Protein AF-A0A427AHW1-F1 (afdb_monomer)

Nearest PDB structures (foldseek):
  5aeo-assembly2_B  TM=5.634E-01  e=4.020E+00  Prescottella equi 103S
  8cdp-assembly1_B  TM=5.261E-01  e=5.734E+00  Trypanosoma brucei brucei
  4mq0-assembly1_A-2  TM=3.830E-01  e=5.094E+00  Parkia biglobosa
  7b1z-assembly2_B  TM=5.309E-01  e=9.769E+00  Prescottella equi
  8i12-assembly1_A  TM=3.714E-01  e=7.709E+00  Arthrobacter sp. MN8

Structure (mmCIF, N/CA/C/O backbone):
data_AF-A0A427AHW1-F1
#
_entry.id   AF-A0A427AHW1-F1
#
loop_
_atom_site.group_PDB
_atom_site.id
_atom_site.type_symbol
_atom_site.label_atom_id
_atom_site.label_alt_id
_atom_site.label_comp_id
_atom_site.label_asym_id
_atom_site.label_entity_id
_atom_site.label_seq_id
_atom_site.pdbx_PDB_ins_code
_atom_site.Cartn_x
_atom_site.Cartn_y
_atom_site.Cartn_z
_atom_site.occupancy
_atom_site.B_iso_or_equiv
_atom_site.auth_seq_id
_atom_site.auth_comp_id
_atom_site.auth_asym_id
_atom_site.auth_atom_id
_atom_site.pdbx_PDB_model_num
ATOM 1 N N . MET A 1 1 ? -9.165 -12.876 -7.989 1.00 31.47 1 MET A N 1
ATOM 2 C CA . MET A 1 1 ? -9.408 -11.625 -8.740 1.00 31.47 1 MET A CA 1
ATOM 3 C C . MET A 1 1 ? -10.596 -10.864 -8.128 1.00 31.47 1 MET A C 1
ATOM 5 O O . MET A 1 1 ? -11.525 -10.511 -8.832 1.00 31.47 1 MET A O 1
ATOM 9 N N . ALA A 1 2 ? -10.598 -10.659 -6.802 1.00 28.64 2 ALA A N 1
ATOM 10 C CA . ALA A 1 2 ? -11.782 -10.198 -6.054 1.00 28.64 2 ALA A CA 1
ATOM 11 C C . ALA A 1 2 ? -11.578 -8.865 -5.306 1.00 28.64 2 ALA A C 1
ATOM 13 O O . ALA A 1 2 ? -12.501 -8.375 -4.679 1.00 28.64 2 ALA A O 1
ATOM 14 N N . ILE A 1 3 ? -10.390 -8.256 -5.396 1.00 34.62 3 ILE A N 1
ATOM 15 C CA . ILE A 1 3 ? -10.094 -6.960 -4.750 1.00 34.62 3 ILE A CA 1
ATOM 16 C C . ILE A 1 3 ? -10.154 -5.799 -5.755 1.00 34.62 3 ILE A C 1
ATOM 18 O O . ILE A 1 3 ? -10.265 -4.644 -5.370 1.00 34.62 3 ILE A O 1
ATOM 22 N N . LEU A 1 4 ? -10.183 -6.107 -7.057 1.00 36.59 4 LEU A N 1
ATOM 23 C CA . LEU A 1 4 ? -10.264 -5.116 -8.135 1.00 36.59 4 LEU A CA 1
ATOM 24 C C . LEU A 1 4 ? -11.671 -4.920 -8.724 1.00 36.59 4 LEU A C 1
ATOM 26 O O . LEU A 1 4 ? -11.824 -4.187 -9.694 1.00 36.59 4 LEU A O 1
ATOM 30 N N . MET A 1 5 ? -12.701 -5.527 -8.130 1.00 37.47 5 MET A N 1
ATOM 31 C CA . MET A 1 5 ? -14.093 -5.123 -8.356 1.00 37.47 5 MET A CA 1
ATOM 32 C C . MET A 1 5 ? -14.673 -4.539 -7.073 1.00 37.47 5 MET A C 1
ATOM 34 O O . MET A 1 5 ? -15.646 -5.029 -6.512 1.00 37.47 5 MET A O 1
ATOM 38 N N . LEU A 1 6 ? -14.084 -3.436 -6.618 1.00 44.28 6 LEU A N 1
ATOM 39 C CA . LEU A 1 6 ? -14.872 -2.436 -5.912 1.00 44.28 6 LEU A CA 1
ATOM 40 C C . LEU A 1 6 ? -15.770 -1.801 -6.977 1.00 44.28 6 LEU A C 1
ATOM 42 O O . LEU A 1 6 ? -15.370 -0.858 -7.656 1.00 44.28 6 LEU A O 1
ATOM 46 N N . GLN A 1 7 ? -16.938 -2.409 -7.211 1.00 36.66 7 GLN A N 1
ATOM 47 C CA . GLN A 1 7 ? -17.952 -1.864 -8.105 1.00 36.66 7 GLN A CA 1
ATOM 48 C C . GLN A 1 7 ? -18.297 -0.448 -7.640 1.00 36.66 7 GLN A C 1
ATOM 50 O O . GLN A 1 7 ? -18.996 -0.233 -6.651 1.00 36.66 7 GLN A O 1
ATOM 55 N N . CYS A 1 8 ? -17.791 0.532 -8.378 1.00 39.16 8 CYS A N 1
ATOM 56 C CA . CYS A 1 8 ? -18.290 1.889 -8.350 1.00 39.16 8 CYS A CA 1
ATOM 57 C C . CYS A 1 8 ? -19.623 1.889 -9.114 1.00 39.16 8 CYS A C 1
ATOM 59 O O . CYS A 1 8 ? -19.667 2.197 -10.299 1.00 39.16 8 CYS A O 1
ATOM 61 N N . GLU A 1 9 ? -20.715 1.487 -8.458 1.00 40.38 9 GLU A N 1
ATOM 62 C CA . GLU A 1 9 ? -22.068 1.577 -9.037 1.00 40.38 9 GLU A CA 1
ATOM 63 C C . GLU A 1 9 ? -22.611 3.017 -9.044 1.00 40.38 9 GLU A C 1
ATOM 65 O O . GLU A 1 9 ? -23.728 3.277 -9.483 1.00 40.38 9 GLU A O 1
ATOM 70 N N . SER A 1 10 ? -21.855 4.007 -8.568 1.00 38.91 10 SER A N 1
ATOM 71 C CA . SER A 1 10 ? -22.284 5.404 -8.591 1.00 38.91 10 SER A CA 1
ATOM 72 C C . SER A 1 10 ? -21.073 6.319 -8.556 1.00 38.91 10 SER A C 1
ATOM 74 O O . SER A 1 10 ? -20.270 6.218 -7.634 1.00 38.91 10 SER A O 1
ATOM 76 N N . PHE A 1 11 ? -20.986 7.221 -9.538 1.00 36.50 11 PHE A N 1
ATOM 77 C CA . PHE A 1 11 ? -20.012 8.306 -9.733 1.00 36.50 11 PHE A CA 1
ATOM 78 C C . PHE A 1 11 ? -19.762 9.176 -8.482 1.00 36.50 11 PHE A C 1
ATOM 80 O O . PHE A 1 11 ? -20.087 10.360 -8.436 1.00 36.50 11 PHE A O 1
ATOM 87 N N . THR A 1 12 ? -19.160 8.611 -7.447 1.00 37.31 12 THR A N 1
ATOM 88 C CA . THR A 1 12 ? -18.673 9.340 -6.281 1.00 37.31 12 THR A CA 1
ATOM 89 C C . THR A 1 12 ? -17.179 9.100 -6.240 1.00 37.31 12 THR A C 1
ATOM 91 O O . THR A 1 12 ? -16.761 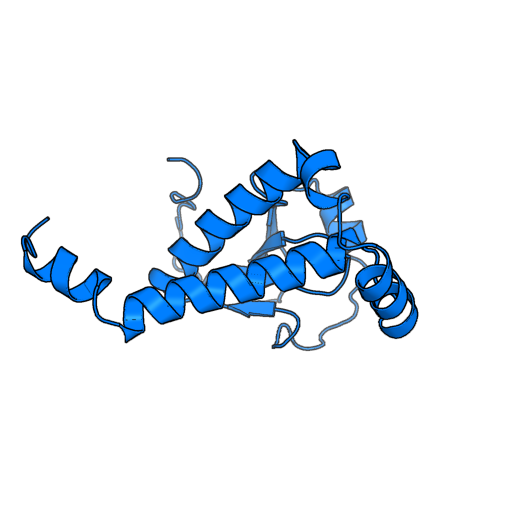7.948 -6.266 1.00 37.31 12 THR A O 1
ATOM 94 N N . LEU A 1 13 ? -16.377 10.166 -6.216 1.00 38.75 13 LEU A N 1
ATOM 95 C CA . LEU A 1 13 ? -14.932 10.080 -6.010 1.00 38.75 13 LEU A CA 1
ATOM 96 C C . LEU A 1 13 ? -14.673 9.246 -4.746 1.00 38.75 13 LEU A C 1
ATOM 98 O O . LEU A 1 13 ? -14.896 9.711 -3.628 1.00 38.75 13 LEU A O 1
ATOM 102 N N . VAL A 1 14 ? -14.278 7.990 -4.925 1.00 48.31 14 VAL A N 1
ATOM 103 C CA . VAL A 1 14 ? -13.843 7.134 -3.832 1.00 48.31 14 VAL A CA 1
ATOM 104 C C . VAL A 1 14 ? -12.355 7.374 -3.678 1.00 48.31 14 VAL A C 1
ATOM 106 O O . VAL A 1 14 ? -11.566 6.922 -4.502 1.00 48.31 14 VAL A O 1
ATOM 109 N N . VAL A 1 15 ? -11.975 8.122 -2.647 1.00 54.09 15 VAL A N 1
ATOM 110 C CA . VAL A 1 15 ? -10.566 8.254 -2.282 1.00 54.09 15 VAL A CA 1
ATOM 111 C C . VAL A 1 15 ? -10.178 6.985 -1.531 1.00 54.09 15 VAL A C 1
ATOM 113 O O . VAL A 1 15 ? -10.739 6.686 -0.471 1.00 54.09 15 VAL A O 1
ATOM 116 N N . PHE A 1 16 ? -9.255 6.226 -2.114 1.00 62.81 16 PHE A N 1
ATOM 117 C CA . PHE A 1 16 ? -8.600 5.113 -1.448 1.00 62.81 16 PHE A CA 1
ATOM 118 C C . PHE A 1 16 ? -7.343 5.635 -0.771 1.00 62.81 16 PHE A C 1
ATOM 120 O O . PHE A 1 16 ? -6.524 6.321 -1.385 1.00 62.81 16 PHE A O 1
ATOM 127 N N . LEU A 1 17 ? -7.211 5.315 0.507 1.00 60.22 17 LEU A N 1
ATOM 128 C CA . LEU A 1 17 ? -6.045 5.658 1.297 1.00 60.22 17 LEU A CA 1
ATOM 129 C C . LEU A 1 17 ? -5.461 4.380 1.875 1.00 60.22 17 LEU A C 1
ATOM 131 O O . LEU A 1 17 ? -6.175 3.457 2.282 1.00 60.22 17 LEU A O 1
ATOM 135 N N . LEU A 1 18 ? -4.142 4.365 1.914 1.00 58.91 18 LEU A N 1
ATOM 136 C CA . LEU A 1 18 ? -3.353 3.394 2.632 1.00 58.91 18 LEU A CA 1
ATOM 137 C C . LEU A 1 18 ? -2.829 4.078 3.889 1.00 58.91 18 LEU A C 1
ATOM 139 O O . LEU A 1 18 ? -2.025 5.000 3.783 1.00 58.91 18 LEU A O 1
ATOM 143 N N . GLN A 1 19 ? -3.274 3.659 5.072 1.00 65.56 19 GLN A N 1
ATOM 144 C CA . GLN A 1 19 ? -2.712 4.202 6.308 1.00 65.56 19 GLN A CA 1
ATOM 145 C C . GLN A 1 19 ? -1.483 3.434 6.746 1.00 65.56 19 GLN A C 1
ATOM 147 O O . GLN A 1 19 ? -1.559 2.230 6.962 1.00 65.56 19 GLN A O 1
ATOM 152 N N . LEU A 1 20 ? -0.401 4.171 6.972 1.00 57.09 20 LEU A N 1
ATOM 153 C CA . LEU A 1 20 ? 0.925 3.662 7.273 1.00 57.09 20 LEU A CA 1
ATOM 154 C C . LEU A 1 20 ? 1.266 3.680 8.772 1.00 57.09 20 LEU A C 1
ATOM 156 O O . LEU A 1 20 ? 2.059 2.839 9.190 1.00 57.09 20 LEU A O 1
ATOM 160 N N . THR A 1 21 ? 0.677 4.567 9.595 1.00 54.06 21 THR A N 1
ATOM 161 C CA . THR A 1 21 ? 1.341 4.905 10.881 1.00 54.06 21 THR A CA 1
ATOM 162 C C . THR A 1 21 ? 0.521 4.799 12.176 1.00 54.06 21 THR A C 1
ATOM 164 O O . THR A 1 21 ? 1.095 4.444 13.201 1.00 54.06 21 THR A O 1
ATOM 167 N N . ILE A 1 22 ? -0.794 5.047 12.219 1.00 45.47 22 ILE A N 1
ATOM 168 C CA . ILE A 1 22 ? -1.392 5.495 13.507 1.00 45.47 22 ILE A CA 1
ATOM 169 C C . ILE A 1 22 ? -1.847 4.371 14.468 1.00 45.47 22 ILE A C 1
ATOM 171 O O . ILE A 1 22 ? -2.171 4.638 15.620 1.00 45.47 22 ILE A O 1
ATOM 175 N N . SER A 1 23 ? -1.824 3.083 14.108 1.00 45.69 23 SER A N 1
ATOM 176 C CA . SER A 1 23 ? -2.220 2.023 15.074 1.00 45.69 23 SER A CA 1
ATOM 177 C C . SER A 1 23 ? -1.450 0.712 14.968 1.00 45.69 23 SER A C 1
ATOM 179 O O . SER A 1 23 ? -1.857 -0.310 15.521 1.00 45.69 23 SER A O 1
ATOM 181 N N . GLY A 1 24 ? -0.322 0.717 14.262 1.00 48.84 24 GLY A N 1
ATOM 182 C CA . GLY A 1 24 ? 0.499 -0.481 14.123 1.00 48.84 24 GLY A CA 1
ATOM 183 C C . GLY A 1 24 ? -0.112 -1.631 13.348 1.00 48.84 24 GLY A C 1
ATOM 184 O O . GLY A 1 24 ? 0.334 -2.771 13.454 1.00 48.84 24 GLY A O 1
ATOM 185 N N . LYS A 1 25 ? -1.131 -1.308 12.564 1.00 54.06 25 LYS A N 1
ATOM 186 C CA . LYS A 1 25 ? -1.779 -2.180 11.606 1.00 54.06 25 LYS A CA 1
ATOM 187 C C . LYS A 1 25 ? -1.976 -1.373 10.339 1.00 54.06 25 LYS A C 1
ATOM 189 O O . LYS A 1 25 ? -2.319 -0.190 10.401 1.00 54.06 25 LYS A O 1
ATOM 194 N N . LEU A 1 26 ? -1.685 -2.015 9.221 1.00 60.00 26 LEU A N 1
ATOM 195 C CA . LEU A 1 26 ? -1.865 -1.428 7.915 1.00 60.00 26 LEU A CA 1
ATOM 196 C C . LEU A 1 26 ? -3.294 -1.650 7.460 1.00 60.00 26 LEU A C 1
ATOM 198 O O . LEU A 1 26 ? -3.768 -2.787 7.473 1.00 60.00 26 LEU A O 1
ATOM 202 N N . PHE A 1 27 ? -3.920 -0.590 6.956 1.00 69.62 27 PHE A N 1
ATOM 203 C CA . PHE A 1 27 ? -5.235 -0.720 6.367 1.00 69.62 27 PHE A CA 1
ATOM 204 C C . PHE A 1 27 ? -5.351 -0.024 5.020 1.00 69.62 27 PHE A C 1
ATOM 206 O O . PHE A 1 27 ? -4.958 1.134 4.871 1.00 69.62 27 PHE A O 1
ATOM 213 N N . VAL A 1 28 ? -5.947 -0.731 4.061 1.00 67.56 28 VAL A N 1
ATOM 214 C CA . VAL A 1 28 ? -6.499 -0.124 2.848 1.00 67.56 28 VAL A CA 1
ATOM 215 C C . VAL A 1 28 ? -7.950 0.195 3.141 1.00 67.56 28 VAL A C 1
ATOM 217 O O . VAL A 1 28 ? -8.711 -0.704 3.506 1.00 67.56 28 VAL A O 1
ATOM 220 N N . PHE A 1 29 ? -8.357 1.446 2.975 1.00 70.12 29 PHE A N 1
ATOM 221 C CA . PHE A 1 29 ? -9.748 1.811 3.192 1.00 70.12 29 PHE A CA 1
ATOM 222 C C . PHE A 1 29 ? -10.293 2.782 2.159 1.00 70.12 29 PHE A C 1
ATOM 224 O O . PHE A 1 29 ? -9.587 3.569 1.531 1.00 70.12 29 PHE A O 1
ATOM 231 N N . GLN A 1 30 ? -11.609 2.696 2.027 1.00 70.62 30 GLN A N 1
ATOM 232 C CA . GLN A 1 30 ? -12.438 3.578 1.233 1.00 70.62 30 GLN A CA 1
ATOM 233 C C . GLN A 1 30 ? -13.102 4.597 2.154 1.00 70.62 30 GLN A C 1
ATOM 235 O O . GLN A 1 30 ? -13.798 4.228 3.109 1.00 70.62 30 GLN A O 1
ATOM 240 N N . MET A 1 31 ? -12.938 5.875 1.818 1.00 70.62 31 MET A N 1
ATOM 241 C CA . MET A 1 31 ? -13.606 6.972 2.509 1.00 70.62 31 MET A CA 1
ATOM 242 C C . MET A 1 31 ? -14.795 7.529 1.736 1.00 70.62 31 MET A C 1
ATOM 244 O O . MET A 1 31 ? -14.903 7.396 0.516 1.00 70.62 31 MET A O 1
ATOM 248 N N . ASP A 1 32 ? -15.697 8.179 2.466 1.00 68.94 32 ASP A N 1
ATOM 249 C CA . ASP A 1 32 ? -16.665 9.097 1.881 1.00 68.94 32 ASP A CA 1
ATOM 250 C C . ASP A 1 32 ? -16.157 10.549 1.859 1.00 68.94 32 ASP A C 1
ATOM 252 O O . ASP A 1 32 ? -15.092 10.886 2.376 1.00 68.94 32 ASP A O 1
ATOM 256 N N . ARG A 1 33 ? -16.960 11.442 1.271 1.00 66.25 33 ARG A N 1
ATOM 257 C CA . ARG A 1 33 ? -16.658 12.880 1.168 1.00 66.25 33 ARG A CA 1
ATOM 258 C C . ARG A 1 33 ? -16.524 13.603 2.519 1.00 66.25 33 ARG A C 1
ATOM 260 O O . ARG A 1 33 ? -16.090 14.749 2.556 1.00 66.25 33 ARG A O 1
ATOM 267 N N . HIS A 1 34 ? -16.946 12.970 3.610 1.00 71.56 34 HIS A N 1
ATOM 268 C CA . HIS A 1 34 ? -16.876 13.492 4.970 1.00 71.56 34 HIS A CA 1
ATOM 269 C C . HIS A 1 34 ? -15.733 12.859 5.774 1.00 71.56 34 HIS A C 1
ATOM 271 O O . HIS A 1 34 ? -15.635 13.109 6.972 1.00 71.56 34 HIS A O 1
ATOM 277 N N . LYS A 1 35 ? -14.840 12.112 5.103 1.00 69.50 35 LYS A N 1
ATOM 278 C CA . LYS A 1 35 ? -13.688 11.418 5.687 1.00 69.50 35 LYS A CA 1
ATOM 279 C C . LYS A 1 35 ? -14.076 10.285 6.649 1.00 69.50 35 LYS A C 1
ATOM 281 O O . LYS A 1 35 ? -13.284 9.899 7.505 1.00 69.50 35 LYS A O 1
ATOM 286 N N . TYR A 1 36 ? -15.275 9.718 6.496 1.00 73.62 36 TYR A N 1
ATOM 287 C CA . TYR A 1 36 ? -15.645 8.500 7.213 1.00 73.62 36 TYR A CA 1
ATOM 288 C C . TYR A 1 36 ? -15.140 7.263 6.478 1.00 73.62 36 TYR A C 1
ATOM 290 O O . TYR A 1 36 ? -15.385 7.087 5.282 1.00 73.62 36 TYR A O 1
ATOM 298 N N . VAL A 1 37 ? -14.486 6.371 7.224 1.00 77.81 37 VAL A N 1
ATOM 299 C CA . VAL A 1 37 ? -14.069 5.047 6.752 1.00 77.81 37 VAL A CA 1
ATOM 300 C C . VAL A 1 37 ? -15.309 4.173 6.553 1.00 77.81 37 VAL A C 1
ATOM 302 O O . VAL A 1 37 ? -15.923 3.712 7.516 1.00 77.81 37 VAL A O 1
ATOM 305 N N . LYS A 1 38 ? -15.681 3.919 5.295 1.00 78.62 38 LYS A N 1
ATOM 306 C CA . LYS A 1 38 ? -16.793 3.017 4.955 1.00 78.62 38 LYS A CA 1
ATOM 307 C C . LYS A 1 38 ? -16.359 1.558 5.052 1.00 78.62 38 LYS A C 1
ATOM 309 O O . LYS A 1 38 ? -16.976 0.758 5.760 1.00 78.62 38 LYS A O 1
ATOM 314 N N . VAL A 1 39 ? -15.263 1.231 4.377 1.00 81.19 39 VAL A N 1
ATOM 315 C CA . VAL A 1 39 ? -14.705 -0.123 4.274 1.00 81.19 39 VAL A CA 1
ATOM 316 C C . VAL A 1 39 ? -13.219 -0.044 4.575 1.00 81.19 39 VAL A C 1
ATOM 318 O O . VAL A 1 39 ? -12.578 0.894 4.114 1.00 81.19 39 VAL A O 1
ATOM 321 N N . ALA A 1 40 ? -12.686 -1.001 5.332 1.00 82.38 40 ALA A N 1
ATOM 322 C CA . ALA A 1 40 ? -11.267 -1.091 5.649 1.00 82.38 40 ALA A CA 1
ATOM 323 C C . ALA A 1 40 ? -10.814 -2.553 5.657 1.00 82.38 40 ALA A C 1
ATOM 325 O O . ALA A 1 40 ? -11.564 -3.424 6.098 1.00 82.38 40 ALA A O 1
ATOM 326 N N . TYR A 1 41 ? -9.597 -2.806 5.185 1.00 83.75 41 TYR A N 1
ATOM 327 C CA . TYR A 1 41 ? -9.000 -4.134 5.078 1.00 8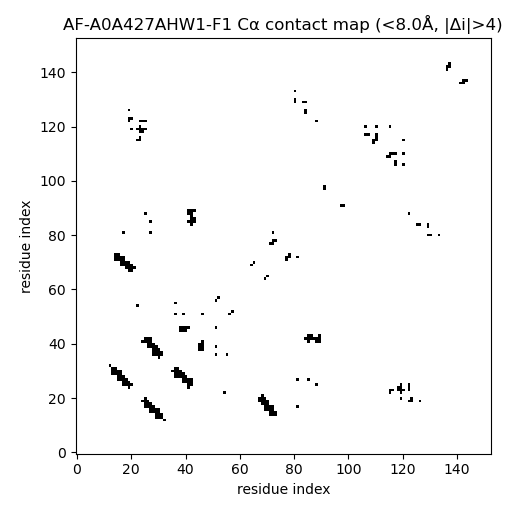3.75 41 TYR A CA 1
ATOM 328 C C . TYR A 1 41 ? -7.642 -4.171 5.756 1.00 83.75 41 TYR A C 1
ATOM 330 O O . TYR A 1 41 ? -6.824 -3.296 5.500 1.00 83.75 41 TYR A O 1
ATOM 338 N N . HIS A 1 42 ? -7.381 -5.213 6.544 1.00 85.25 42 HIS A N 1
ATOM 339 C CA . HIS A 1 42 ? -6.046 -5.570 7.025 1.00 85.25 42 HIS A CA 1
ATOM 340 C C . HIS A 1 42 ? -5.528 -6.736 6.186 1.00 85.25 42 HIS A C 1
ATOM 342 O O . HIS A 1 42 ? -6.055 -7.848 6.288 1.00 85.25 42 HIS A O 1
ATOM 348 N N . GLY A 1 43 ? -4.554 -6.472 5.314 1.00 83.31 43 GLY A N 1
ATOM 349 C CA . GLY A 1 43 ? -4.208 -7.412 4.248 1.00 83.31 43 GLY A CA 1
ATOM 350 C C . GLY A 1 43 ? -5.428 -7.665 3.357 1.00 83.31 43 GLY A C 1
ATOM 351 O O . GLY A 1 43 ? -5.962 -6.734 2.756 1.00 83.31 43 GLY A O 1
ATOM 352 N N . PHE A 1 44 ? -5.906 -8.907 3.305 1.00 84.38 44 PHE A N 1
ATOM 353 C CA . PHE A 1 44 ? -7.119 -9.285 2.565 1.00 84.38 44 PHE A CA 1
ATOM 354 C C . PHE A 1 44 ? -8.359 -9.509 3.427 1.00 84.38 44 PHE A C 1
ATOM 356 O O . PHE A 1 44 ? -9.423 -9.850 2.909 1.00 84.38 44 PHE A O 1
ATOM 363 N N . ARG A 1 45 ? -8.251 -9.304 4.739 1.00 87.38 45 ARG A N 1
ATOM 364 C CA . ARG A 1 45 ? -9.370 -9.460 5.664 1.00 87.38 45 ARG A CA 1
ATOM 365 C C . ARG A 1 45 ? -10.087 -8.131 5.855 1.00 87.38 45 ARG A C 1
ATOM 367 O O . ARG A 1 45 ? -9.485 -7.168 6.324 1.00 87.38 45 ARG A O 1
ATOM 374 N N . GLU A 1 46 ? -11.381 -8.093 5.551 1.00 85.31 46 GLU A N 1
ATOM 375 C CA . GLU A 1 46 ? -12.212 -6.934 5.881 1.00 85.31 46 GLU A CA 1
ATOM 376 C C . GLU A 1 46 ? -12.319 -6.765 7.406 1.00 85.31 46 GLU A C 1
ATOM 378 O O . GLU A 1 46 ? -12.453 -7.737 8.157 1.00 85.31 46 GLU A O 1
ATOM 383 N N . MET A 1 47 ? -12.242 -5.521 7.869 1.00 84.88 47 MET A N 1
ATOM 384 C CA . MET A 1 47 ? -12.410 -5.169 9.273 1.00 84.88 47 MET A CA 1
ATOM 385 C C . MET A 1 47 ? -13.884 -5.120 9.665 1.00 84.88 47 MET A C 1
ATOM 387 O O . MET A 1 47 ? -14.718 -4.505 8.992 1.00 84.88 47 MET A O 1
ATOM 391 N N . SER A 1 48 ? -14.176 -5.667 10.841 1.00 87.38 48 SER A N 1
ATOM 392 C CA . SER A 1 48 ? -15.463 -5.482 11.508 1.00 87.38 48 SER A CA 1
ATOM 393 C C . SER A 1 48 ? -15.724 -4.012 11.856 1.00 87.38 48 SER A C 1
ATOM 395 O O . SER A 1 48 ? -14.830 -3.157 11.857 1.00 87.38 48 SER A O 1
ATOM 397 N N . LYS A 1 49 ? -16.980 -3.690 12.171 1.00 84.50 49 LYS A N 1
ATOM 398 C CA . LYS A 1 49 ? -17.363 -2.342 12.600 1.00 84.50 49 LYS A CA 1
ATOM 399 C C . LYS A 1 49 ? -16.642 -1.951 13.890 1.00 84.50 49 LYS A C 1
ATOM 401 O O . LYS A 1 49 ? -16.185 -0.820 14.006 1.00 84.50 49 LYS A O 1
ATOM 406 N N . GLU A 1 50 ? -16.503 -2.885 14.820 1.00 85.81 50 GLU A N 1
ATOM 407 C CA . GLU A 1 50 ? -15.866 -2.695 16.120 1.00 85.81 50 GLU A CA 1
ATOM 408 C C . GLU A 1 50 ? -14.364 -2.431 15.957 1.00 85.81 50 GLU A C 1
ATOM 410 O O . GLU A 1 50 ? -13.837 -1.514 16.581 1.00 85.81 50 GLU A O 1
ATOM 415 N N . GLU A 1 51 ? -13.689 -3.162 15.060 1.00 83.69 51 GLU A N 1
ATOM 416 C CA . GLU A 1 51 ? -12.288 -2.906 14.698 1.00 83.69 51 GLU A CA 1
ATOM 417 C C . GLU A 1 51 ? -12.112 -1.538 14.026 1.00 83.69 51 GLU A C 1
ATOM 419 O O . GLU A 1 51 ? -11.156 -0.819 14.322 1.00 83.69 51 GLU A O 1
ATOM 424 N N . LYS A 1 52 ? -13.037 -1.146 13.138 1.00 81.25 52 LYS A N 1
ATOM 425 C CA . LYS A 1 52 ? -13.012 0.184 12.513 1.00 81.25 52 LYS A CA 1
ATOM 426 C C . LYS A 1 52 ? -13.220 1.285 13.548 1.00 81.25 52 LYS A C 1
ATOM 428 O O . LYS A 1 52 ? -12.522 2.285 13.507 1.00 81.25 52 LYS A O 1
ATOM 433 N N . VAL A 1 53 ? -14.141 1.116 14.492 1.00 80.69 53 VAL A N 1
ATOM 434 C CA . VAL A 1 53 ? -14.398 2.107 15.549 1.00 80.69 53 VAL A CA 1
ATOM 435 C C . VAL A 1 53 ? -13.245 2.165 16.557 1.00 80.69 53 VAL A C 1
ATOM 437 O O . VAL A 1 53 ? -12.893 3.247 17.010 1.00 80.69 53 VAL A O 1
ATOM 440 N N . SER A 1 54 ? -12.601 1.050 16.893 1.00 79.62 54 SER A N 1
ATOM 441 C CA . SER A 1 54 ? -11.439 1.090 17.791 1.00 79.62 54 SER A CA 1
ATOM 442 C C . SER A 1 54 ? -10.219 1.748 17.141 1.00 79.62 54 SER A C 1
ATOM 444 O O . SER A 1 54 ? -9.460 2.424 17.828 1.00 79.62 54 SER A O 1
ATOM 446 N N . THR A 1 55 ? -10.069 1.600 15.822 1.00 75.69 55 THR A N 1
ATOM 447 C CA . THR A 1 55 ? -8.951 2.166 15.048 1.00 75.69 55 THR A CA 1
ATOM 448 C C . THR A 1 55 ? -9.207 3.621 14.624 1.00 75.69 55 THR A C 1
ATOM 450 O O . THR A 1 55 ? -8.322 4.461 14.733 1.00 75.69 55 THR A O 1
ATOM 453 N N . TYR A 1 56 ? -10.427 3.936 14.175 1.00 73.56 56 TYR A N 1
ATOM 454 C CA . TYR A 1 56 ? -10.811 5.211 13.541 1.00 73.56 56 TYR A CA 1
ATOM 455 C C . TYR A 1 56 ? -11.969 5.936 14.245 1.00 73.56 56 TYR A C 1
ATOM 457 O O . TYR A 1 56 ? -12.410 6.994 13.805 1.00 73.56 56 TYR A O 1
ATOM 465 N N . GLY A 1 57 ? -12.556 5.356 15.291 1.00 65.38 57 GLY A N 1
ATOM 466 C CA . GLY A 1 57 ? -13.744 5.908 15.955 1.00 65.38 57 GLY A CA 1
ATOM 467 C C . GLY A 1 57 ? -13.431 6.939 17.033 1.00 65.38 57 GLY A C 1
ATOM 468 O O . GLY A 1 57 ? -14.303 7.733 17.369 1.00 65.38 57 GLY A O 1
ATOM 469 N N . ASN A 1 58 ? -12.193 6.969 17.540 1.00 58.75 58 ASN A N 1
ATOM 470 C CA . ASN A 1 58 ? -11.735 7.986 18.496 1.00 58.75 58 ASN A CA 1
ATOM 471 C C . ASN A 1 58 ? -11.182 9.249 17.826 1.00 58.75 58 ASN A C 1
ATOM 473 O O . ASN A 1 58 ? -10.869 10.228 18.504 1.00 58.75 58 ASN A O 1
ATOM 477 N N . THR A 1 59 ? -11.071 9.266 16.499 1.00 52.91 59 THR A N 1
ATOM 478 C CA . THR A 1 59 ? -10.629 10.445 15.769 1.00 52.91 59 THR A CA 1
ATOM 479 C C . THR A 1 59 ? -11.769 11.468 15.670 1.00 52.91 59 THR A C 1
ATOM 481 O O . THR A 1 59 ? -12.430 11.615 14.651 1.00 52.91 59 THR A O 1
ATOM 484 N N . LEU A 1 60 ? -11.910 12.274 16.733 1.00 46.19 60 LEU A N 1
ATOM 485 C CA . LEU A 1 60 ? -12.256 13.708 16.633 1.00 46.19 60 LEU A CA 1
ATOM 486 C C . LEU A 1 60 ? -11.249 14.484 15.750 1.00 46.19 60 LEU A C 1
ATOM 488 O O . LEU A 1 60 ? -11.451 15.653 15.427 1.00 46.19 60 LEU A O 1
ATOM 492 N N . VAL A 1 61 ? -10.173 13.807 15.353 1.00 51.09 61 VAL A N 1
ATOM 493 C CA . VAL A 1 61 ? -9.131 14.183 14.407 1.00 51.09 61 VAL A CA 1
ATOM 494 C C . VAL A 1 61 ? -9.747 14.310 13.013 1.00 51.09 61 VAL A C 1
ATOM 496 O O . VAL A 1 61 ? -9.750 13.415 12.175 1.00 51.09 61 VAL A O 1
ATOM 499 N N . ARG A 1 62 ? -10.273 15.509 12.793 1.00 49.47 62 ARG A N 1
ATOM 500 C CA . ARG A 1 62 ? -10.361 16.171 11.495 1.00 49.47 62 ARG A CA 1
ATOM 501 C C . ARG A 1 62 ? -8.975 16.532 10.940 1.00 49.47 62 ARG A C 1
ATOM 503 O O . ARG A 1 62 ? -8.927 17.165 9.882 1.00 49.47 62 ARG A O 1
ATOM 510 N N . ASP A 1 63 ? -7.897 16.166 11.636 1.00 49.97 63 ASP A N 1
ATOM 511 C CA . ASP A 1 63 ? -6.539 16.359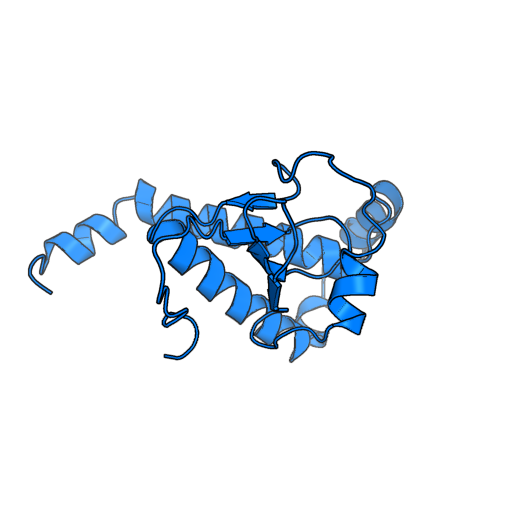 11.152 1.00 49.97 63 ASP A CA 1
ATOM 512 C C . ASP A 1 63 ? -6.305 15.484 9.927 1.00 49.97 63 ASP A C 1
ATOM 514 O O . ASP A 1 63 ? -6.917 14.437 9.706 1.00 49.97 63 ASP A O 1
ATOM 518 N N . SER A 1 64 ? -5.520 16.054 9.041 1.00 58.31 64 SER A N 1
ATOM 519 C CA . SER A 1 64 ? -5.367 15.697 7.653 1.00 58.31 64 SER A CA 1
ATOM 520 C C . SER A 1 64 ? -5.014 14.222 7.458 1.00 58.31 64 SER A C 1
ATOM 522 O O . SER A 1 64 ? -4.103 13.698 8.091 1.00 58.31 64 SER A O 1
ATOM 524 N N . PHE A 1 65 ? -5.698 13.567 6.519 1.00 67.50 65 PHE A N 1
ATOM 525 C CA . PHE A 1 65 ? -5.293 12.268 5.978 1.00 67.50 65 PHE A CA 1
ATOM 526 C C . PHE A 1 65 ? -4.119 12.468 5.009 1.00 67.50 65 PHE A C 1
ATOM 528 O O . PHE A 1 65 ? -4.211 12.112 3.836 1.00 67.50 65 PHE A O 1
ATOM 535 N N . ASP A 1 66 ? -3.064 13.112 5.499 1.00 65.31 66 ASP A N 1
ATOM 536 C CA . ASP A 1 66 ? -1.919 13.541 4.709 1.00 65.31 66 ASP A CA 1
ATOM 537 C C . ASP A 1 66 ? -0.695 12.676 5.028 1.00 65.31 66 ASP A C 1
ATOM 539 O O . ASP A 1 66 ? -0.632 11.937 6.018 1.00 65.31 66 ASP A O 1
ATOM 543 N N . GLU A 1 67 ? 0.310 12.784 4.168 1.00 61.09 67 GLU A N 1
ATOM 544 C CA . GLU A 1 67 ? 1.631 12.227 4.428 1.00 61.09 67 GLU A CA 1
ATOM 545 C C . GLU A 1 67 ? 2.232 12.799 5.729 1.00 61.09 67 GLU A C 1
ATOM 547 O O . GLU A 1 67 ? 1.981 13.956 6.080 1.00 61.09 67 GLU A O 1
ATOM 552 N N . PRO A 1 68 ? 3.056 12.019 6.454 1.00 65.50 68 PRO A N 1
ATOM 553 C CA . PRO A 1 68 ? 3.606 10.708 6.084 1.00 65.50 68 PRO A CA 1
ATOM 554 C C . PRO A 1 68 ? 2.713 9.520 6.466 1.00 65.50 68 PRO A C 1
ATOM 556 O O . PRO A 1 68 ? 3.078 8.375 6.198 1.00 65.50 68 PRO A O 1
ATOM 559 N N . ASP A 1 69 ? 1.573 9.775 7.108 1.00 69.44 69 ASP A N 1
ATOM 560 C CA . ASP A 1 69 ? 0.793 8.727 7.765 1.00 69.44 69 ASP A CA 1
ATOM 561 C C . ASP A 1 69 ? -0.197 8.021 6.856 1.00 69.44 69 ASP A C 1
ATOM 563 O O . ASP A 1 69 ? -0.681 6.932 7.186 1.00 69.44 69 ASP A O 1
ATOM 567 N N . TYR A 1 70 ? -0.453 8.619 5.700 1.00 74.19 70 TYR A N 1
ATOM 568 C CA . TYR A 1 70 ? -1.320 8.090 4.672 1.00 74.19 70 TYR A CA 1
ATOM 569 C C . TYR A 1 70 ? -0.678 8.248 3.300 1.00 74.19 70 TYR A C 1
ATOM 571 O O . TYR A 1 70 ? -0.020 9.247 3.025 1.00 74.19 70 TYR A O 1
ATOM 579 N N . ALA A 1 71 ? -0.923 7.275 2.429 1.00 77.19 71 ALA A N 1
ATOM 580 C CA . ALA A 1 71 ? -0.624 7.368 1.011 1.00 77.19 71 ALA A CA 1
ATOM 581 C C . ALA A 1 71 ? -1.913 7.270 0.193 1.00 77.19 71 ALA A C 1
ATOM 583 O O . ALA A 1 71 ? -2.768 6.415 0.446 1.00 77.19 71 ALA A O 1
ATOM 584 N N . LEU A 1 72 ? -2.047 8.153 -0.794 1.00 75.12 72 LEU A N 1
ATOM 585 C CA . LEU A 1 72 ? -3.166 8.148 -1.729 1.00 75.12 72 LEU A CA 1
ATOM 586 C C . LEU A 1 72 ? -3.007 7.019 -2.749 1.00 75.12 72 LEU A C 1
ATOM 588 O O . LEU A 1 72 ? -1.960 6.852 -3.374 1.00 75.12 72 LEU A O 1
ATOM 592 N N . ILE A 1 73 ? -4.085 6.264 -2.945 1.00 77.88 73 ILE A N 1
ATOM 593 C CA . ILE A 1 73 ? -4.219 5.307 -4.041 1.00 77.88 73 ILE A CA 1
ATOM 594 C C . ILE A 1 73 ? -5.158 5.943 -5.072 1.00 77.88 73 ILE A C 1
ATOM 596 O O . ILE A 1 73 ? -6.355 5.668 -5.119 1.00 77.88 73 ILE A O 1
ATOM 600 N N . ASP A 1 74 ? -4.609 6.856 -5.866 1.00 76.44 74 ASP A N 1
ATOM 601 C CA . ASP A 1 74 ? -5.327 7.676 -6.849 1.00 76.44 74 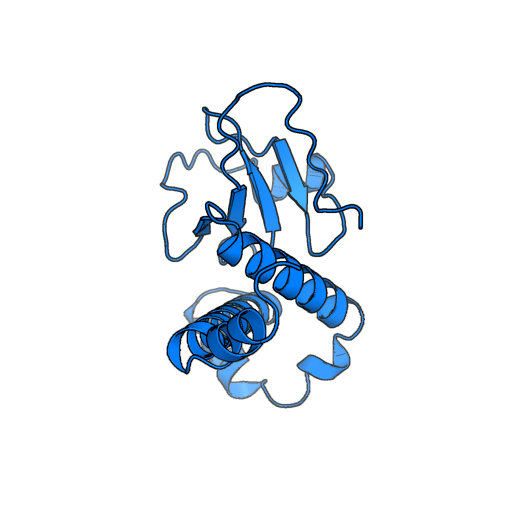ASP A CA 1
ATOM 602 C C . ASP A 1 74 ? -5.001 7.312 -8.309 1.00 76.44 74 ASP A C 1
ATOM 604 O O . ASP A 1 74 ? -5.691 7.747 -9.231 1.00 76.44 74 ASP A O 1
ATOM 608 N N . THR A 1 75 ? -3.992 6.465 -8.534 1.00 81.25 75 THR A N 1
ATOM 609 C CA . THR A 1 75 ? -3.602 5.977 -9.863 1.00 81.25 75 THR A CA 1
ATOM 610 C C . THR A 1 75 ? -3.651 4.452 -9.958 1.00 81.25 75 THR A C 1
ATOM 612 O O . THR A 1 75 ? -3.525 3.736 -8.962 1.00 81.25 75 THR A O 1
ATOM 615 N N . LEU A 1 76 ? -3.763 3.929 -11.186 1.00 77.25 76 LEU A N 1
ATOM 616 C CA . LEU A 1 76 ? -3.655 2.486 -11.449 1.00 77.25 76 LEU A CA 1
ATOM 617 C C . LEU A 1 76 ? -2.295 1.906 -11.020 1.00 77.25 76 LEU A C 1
ATOM 619 O O . LEU A 1 76 ? -2.216 0.730 -10.672 1.00 77.25 76 LEU A O 1
ATOM 623 N N . PHE A 1 77 ? -1.237 2.721 -11.002 1.00 81.50 77 PHE A N 1
ATOM 624 C CA . PHE A 1 77 ? 0.081 2.306 -10.518 1.00 81.50 77 PHE A CA 1
ATOM 625 C C . PHE A 1 77 ? 0.086 2.137 -8.995 1.00 81.50 77 PHE A C 1
ATOM 627 O O . PHE A 1 77 ? 0.527 1.102 -8.496 1.00 81.50 77 PHE A O 1
ATOM 634 N N . SER A 1 78 ? -0.497 3.096 -8.268 1.00 78.44 78 SER A N 1
ATOM 635 C CA . SER A 1 78 ? -0.668 3.018 -6.810 1.00 78.44 78 SER A CA 1
ATOM 636 C C . SER A 1 78 ? -1.553 1.831 -6.398 1.00 78.44 78 SER A C 1
ATOM 638 O O . SER A 1 78 ? -1.395 1.277 -5.314 1.00 78.44 78 SER A O 1
ATOM 640 N N . LEU A 1 79 ? -2.475 1.394 -7.264 1.00 81.06 79 LEU A N 1
ATOM 641 C CA . LEU A 1 79 ? -3.313 0.219 -7.009 1.00 81.06 79 LEU A CA 1
ATOM 642 C C . LEU A 1 79 ? -2.511 -1.091 -7.026 1.00 81.06 79 LEU A C 1
ATOM 644 O O . LEU A 1 79 ? -2.732 -1.959 -6.180 1.00 81.06 79 LEU A O 1
ATOM 648 N N . ALA A 1 80 ? -1.573 -1.234 -7.968 1.00 83.62 80 ALA A N 1
ATOM 649 C CA . ALA A 1 80 ? -0.678 -2.390 -8.012 1.00 83.62 80 ALA A CA 1
ATOM 650 C C . ALA A 1 80 ? 0.203 -2.456 -6.754 1.00 83.62 80 ALA A C 1
ATOM 652 O O . ALA A 1 80 ? 0.382 -3.530 -6.176 1.00 83.62 80 ALA A O 1
ATOM 653 N N . GLU A 1 81 ? 0.686 -1.298 -6.300 1.00 84.06 81 GLU A N 1
ATOM 654 C CA . GLU A 1 81 ? 1.441 -1.149 -5.056 1.00 84.06 81 GLU A CA 1
ATOM 655 C C . GLU A 1 81 ? 0.623 -1.591 -3.833 1.00 84.06 81 GLU A C 1
ATOM 657 O O . GLU A 1 81 ? 1.062 -2.447 -3.062 1.00 84.06 81 GLU A O 1
ATOM 662 N N . ALA A 1 82 ? -0.602 -1.076 -3.696 1.00 82.88 82 ALA A N 1
ATOM 663 C CA . ALA A 1 82 ? -1.504 -1.419 -2.602 1.00 82.88 82 ALA A CA 1
ATOM 664 C C . ALA A 1 82 ? -1.834 -2.918 -2.565 1.00 82.88 82 ALA A C 1
ATOM 666 O O . ALA A 1 82 ? -1.865 -3.525 -1.493 1.00 82.88 82 ALA A O 1
ATOM 667 N N . TYR A 1 83 ? -2.046 -3.534 -3.732 1.00 84.75 83 TYR A N 1
ATOM 668 C CA . TYR A 1 83 ? -2.316 -4.966 -3.827 1.00 84.75 83 TYR A CA 1
ATOM 669 C C . TYR A 1 83 ? -1.116 -5.811 -3.385 1.00 84.75 83 TYR A C 1
ATOM 671 O O . TYR A 1 83 ? -1.275 -6.704 -2.550 1.00 84.75 83 TYR A O 1
ATOM 679 N N . LEU A 1 84 ? 0.080 -5.518 -3.909 1.00 86.81 84 LEU A N 1
ATOM 680 C CA . LEU A 1 84 ? 1.311 -6.214 -3.524 1.00 86.81 84 LEU A CA 1
ATOM 681 C C . LEU A 1 84 ? 1.552 -6.093 -2.020 1.00 86.81 84 LEU A C 1
ATOM 683 O O . LEU A 1 84 ? 1.891 -7.061 -1.341 1.00 86.81 84 LEU A O 1
ATOM 687 N N . PHE A 1 85 ? 1.335 -4.904 -1.479 1.00 85.12 85 PHE A N 1
ATOM 688 C CA . PHE A 1 85 ? 1.550 -4.669 -0.071 1.00 85.12 85 PHE A CA 1
ATOM 689 C C . PHE A 1 85 ? 0.533 -5.401 0.818 1.00 85.12 85 PHE A C 1
ATOM 691 O O . PHE A 1 85 ? 0.930 -6.005 1.815 1.00 85.12 85 PHE A O 1
ATOM 698 N N . ALA A 1 86 ? -0.743 -5.466 0.422 1.00 84.75 86 ALA A N 1
ATOM 699 C CA . ALA A 1 86 ? -1.745 -6.289 1.103 1.00 84.75 86 ALA A CA 1
ATOM 700 C C . ALA A 1 86 ? -1.349 -7.778 1.137 1.00 84.75 86 ALA A C 1
ATOM 702 O O . ALA A 1 86 ? -1.508 -8.425 2.173 1.00 84.75 86 ALA A O 1
ATOM 703 N N . GLN A 1 87 ? -0.759 -8.308 0.054 1.00 88.44 87 GLN A N 1
ATOM 704 C CA . GLN A 1 87 ? -0.213 -9.674 0.035 1.00 88.44 87 GLN A CA 1
ATOM 705 C C . GLN A 1 87 ? 0.911 -9.862 1.059 1.00 88.44 87 GLN A C 1
ATOM 707 O O . GLN A 1 87 ? 0.966 -10.898 1.722 1.00 88.44 87 GLN A O 1
ATOM 712 N N . LEU A 1 88 ? 1.807 -8.880 1.191 1.00 87.81 88 LEU A N 1
ATOM 713 C CA . LEU A 1 88 ? 2.920 -8.943 2.138 1.00 87.81 88 LEU A CA 1
ATOM 714 C C . LEU A 1 88 ? 2.449 -8.866 3.592 1.00 87.81 88 LEU A C 1
ATOM 716 O O . LEU A 1 88 ? 2.994 -9.583 4.430 1.00 87.81 88 LEU A O 1
ATOM 720 N N . VAL A 1 89 ? 1.427 -8.060 3.892 1.00 85.56 89 VAL A N 1
ATOM 721 C CA . VAL A 1 89 ? 0.795 -8.041 5.224 1.00 85.56 89 VAL A CA 1
ATOM 722 C C . VAL A 1 89 ? 0.210 -9.406 5.560 1.00 85.56 89 VAL A C 1
ATOM 724 O O . VAL A 1 89 ? 0.553 -9.986 6.586 1.00 85.56 89 VAL A O 1
ATOM 727 N N . ASP A 1 90 ? -0.589 -9.966 4.653 1.00 87.38 90 ASP A N 1
ATOM 728 C CA . ASP A 1 90 ? -1.160 -11.305 4.800 1.00 87.38 90 ASP A CA 1
ATOM 729 C C . ASP A 1 90 ? -0.077 -12.376 5.009 1.00 87.38 90 ASP A C 1
ATOM 731 O O . ASP A 1 90 ? -0.243 -13.309 5.798 1.00 87.38 90 ASP A O 1
ATOM 735 N N . PHE A 1 91 ? 1.034 -12.270 4.276 1.00 89.38 91 PHE A N 1
ATOM 736 C CA . PHE A 1 91 ? 2.155 -13.194 4.387 1.00 89.38 91 PHE A CA 1
ATOM 737 C C . PHE A 1 91 ? 2.875 -13.062 5.731 1.00 89.38 91 PHE A C 1
ATOM 739 O O . PHE A 1 91 ? 3.182 -14.086 6.346 1.00 89.38 91 PHE A O 1
ATOM 746 N N . MET A 1 92 ? 3.121 -11.837 6.196 1.00 85.50 92 MET A N 1
ATOM 747 C CA . MET A 1 92 ? 3.764 -11.573 7.482 1.00 85.50 92 MET A CA 1
ATOM 748 C C . MET A 1 92 ? 2.936 -12.119 8.640 1.00 85.50 92 MET A C 1
ATOM 750 O O . MET A 1 92 ? 3.466 -12.861 9.467 1.00 85.50 92 MET A O 1
ATOM 754 N N . ASP A 1 93 ? 1.637 -11.834 8.650 1.00 86.56 93 ASP A N 1
ATOM 755 C CA . ASP A 1 93 ? 0.717 -12.289 9.692 1.00 86.56 93 ASP A CA 1
ATOM 756 C C . ASP A 1 93 ? 0.646 -13.815 9.777 1.00 86.56 93 ASP A C 1
ATOM 758 O O . ASP A 1 93 ? 0.542 -14.384 10.863 1.00 86.56 93 ASP A O 1
ATOM 762 N N . LYS A 1 94 ? 0.750 -14.498 8.630 1.00 90.06 94 LYS A N 1
ATOM 763 C CA . LYS A 1 94 ? 0.787 -15.967 8.551 1.00 90.06 94 LYS A CA 1
ATOM 764 C C . LYS A 1 94 ? 2.159 -16.554 8.898 1.00 90.06 94 LYS A C 1
ATOM 766 O O . LYS A 1 94 ? 2.255 -17.752 9.148 1.00 90.06 94 LYS A O 1
ATOM 771 N N . ASN A 1 95 ? 3.227 -15.753 8.883 1.00 89.12 95 ASN A N 1
ATOM 772 C CA . ASN A 1 95 ? 4.607 -16.215 9.056 1.00 89.12 95 ASN A CA 1
ATOM 773 C C . ASN A 1 95 ? 5.427 -15.339 10.033 1.00 89.12 95 ASN A C 1
ATOM 775 O O . ASN A 1 95 ? 6.567 -14.997 9.703 1.00 89.12 95 ASN A O 1
ATOM 779 N N . PRO A 1 96 ? 4.938 -15.004 11.242 1.00 83.38 96 PRO A N 1
ATOM 780 C CA . PRO A 1 96 ? 5.590 -14.021 12.117 1.00 83.38 96 PRO A CA 1
ATOM 781 C C . PRO A 1 96 ? 7.027 -14.412 12.497 1.00 83.38 96 PRO A C 1
ATOM 783 O O . PRO A 1 96 ? 7.913 -13.562 12.533 1.00 83.38 96 PRO A O 1
ATOM 786 N N . ALA A 1 97 ? 7.295 -15.711 12.668 1.00 84.00 97 ALA A N 1
ATOM 787 C CA . ALA A 1 97 ? 8.621 -16.232 13.004 1.00 84.00 97 ALA A CA 1
ATOM 788 C C . ALA A 1 97 ? 9.707 -15.912 11.957 1.00 84.00 97 ALA A C 1
ATOM 790 O O . ALA A 1 97 ? 10.887 -15.874 12.292 1.00 84.00 97 ALA A O 1
ATOM 791 N N . LYS A 1 98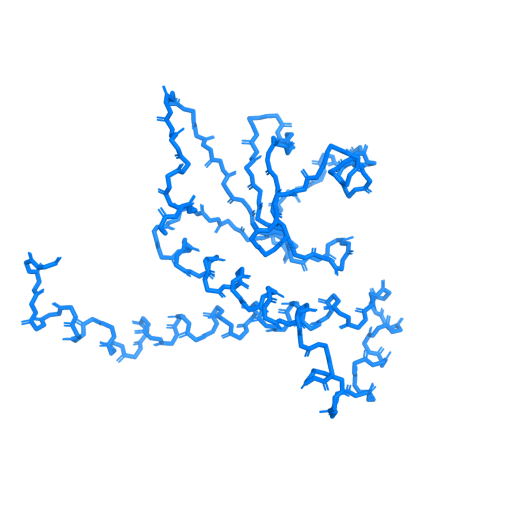 ? 9.332 -15.665 10.692 1.00 83.62 98 LYS A N 1
ATOM 792 C CA . LYS A 1 98 ? 10.286 -15.306 9.626 1.00 83.62 98 LYS A CA 1
ATOM 793 C C . LYS A 1 98 ? 10.765 -13.858 9.719 1.00 83.62 98 LYS A C 1
ATOM 795 O O . LYS A 1 98 ? 11.769 -13.518 9.106 1.00 83.62 98 LYS A O 1
ATOM 800 N N . PHE A 1 99 ? 10.050 -13.021 10.468 1.00 74.88 99 PHE A N 1
ATOM 801 C CA . PHE A 1 99 ? 10.299 -11.584 10.559 1.00 74.88 99 PHE A CA 1
ATOM 802 C C . PHE A 1 99 ? 10.863 -11.154 11.919 1.00 74.88 99 PHE A C 1
ATOM 804 O O . PHE A 1 99 ? 11.333 -10.029 12.063 1.00 74.88 99 PHE A O 1
ATOM 811 N N . THR A 1 100 ? 10.867 -12.050 12.909 1.00 67.25 100 THR A N 1
ATOM 812 C CA . THR A 1 100 ? 11.458 -11.823 14.239 1.00 67.25 100 THR A CA 1
ATOM 813 C C . THR A 1 100 ? 12.959 -12.129 14.296 1.00 67.25 100 THR A C 1
ATOM 815 O O . THR A 1 100 ? 13.650 -11.670 15.201 1.00 67.25 100 THR A O 1
ATOM 818 N N . SER A 1 101 ? 13.497 -12.877 13.330 1.00 57.81 101 SER A N 1
ATOM 819 C CA . SER A 1 101 ? 14.904 -13.294 13.302 1.00 57.81 101 SER A CA 1
ATOM 820 C C . SER A 1 101 ? 15.796 -12.231 12.643 1.00 57.81 101 SER A C 1
ATOM 822 O O . SER A 1 101 ? 15.960 -12.228 11.428 1.00 57.81 101 SER A O 1
ATOM 824 N N . GLY A 1 102 ? 16.392 -11.334 13.439 1.00 58.72 102 GLY A N 1
ATOM 825 C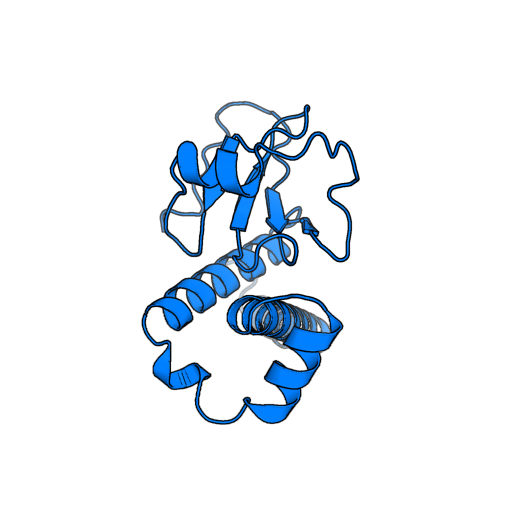 CA . GLY A 1 102 ? 17.514 -10.485 12.992 1.00 58.72 102 GLY A CA 1
ATOM 826 C C . GLY A 1 102 ? 17.320 -8.965 13.047 1.00 58.72 102 GLY A C 1
ATOM 827 O O . GLY A 1 102 ? 18.223 -8.234 12.653 1.00 58.72 102 GLY A O 1
ATOM 828 N N . VAL A 1 103 ? 16.190 -8.465 13.556 1.00 60.75 103 VAL A N 1
ATOM 829 C CA . VAL A 1 103 ? 15.906 -7.013 13.644 1.00 60.75 103 VAL A CA 1
ATOM 830 C C . VAL A 1 103 ? 15.794 -6.467 15.072 1.00 60.75 103 VAL A C 1
ATOM 832 O O . VAL A 1 103 ? 15.529 -5.280 15.241 1.00 60.75 103 VAL A O 1
ATOM 835 N N . GLU A 1 104 ? 16.057 -7.278 16.100 1.00 62.78 104 GLU A N 1
ATOM 836 C CA . GLU A 1 104 ? 15.732 -6.957 17.499 1.00 62.78 104 GLU A CA 1
ATOM 837 C C . GLU A 1 104 ? 16.298 -5.620 17.996 1.00 62.78 104 GLU A C 1
ATOM 839 O O . GLU A 1 104 ? 15.528 -4.771 18.428 1.00 62.78 104 GLU A O 1
ATOM 844 N N . TYR A 1 105 ? 17.601 -5.350 17.895 1.00 61.56 105 TYR A N 1
ATOM 845 C CA . TYR A 1 105 ? 18.164 -4.177 18.582 1.00 61.56 105 TYR A CA 1
ATOM 846 C C . TYR A 1 105 ? 17.720 -2.829 18.001 1.00 61.56 105 TYR A C 1
ATOM 848 O O . TYR A 1 105 ? 17.275 -1.950 18.738 1.00 61.56 105 TYR A O 1
ATOM 856 N N . VAL A 1 106 ? 17.805 -2.651 16.680 1.00 68.25 106 VAL A N 1
ATOM 857 C CA . VAL A 1 106 ? 17.423 -1.379 16.039 1.00 68.25 106 VAL A CA 1
ATOM 858 C C . VAL A 1 106 ? 15.911 -1.172 16.111 1.00 68.25 106 VAL A C 1
ATOM 860 O O . VAL A 1 106 ? 15.454 -0.051 16.321 1.00 68.25 106 VAL A O 1
ATOM 863 N N . LEU A 1 107 ? 15.128 -2.244 15.956 1.00 70.06 107 LEU A N 1
ATOM 864 C CA . LEU A 1 107 ? 13.672 -2.173 16.012 1.00 70.06 107 LEU A CA 1
ATOM 865 C C . LEU A 1 107 ? 13.187 -1.846 17.428 1.00 70.06 107 LEU A C 1
ATOM 867 O O . LEU A 1 107 ? 12.314 -0.999 17.562 1.00 70.06 107 LEU A O 1
ATOM 871 N N . LEU A 1 108 ? 13.795 -2.430 18.469 1.00 66.19 108 LEU A N 1
ATOM 872 C CA . LEU A 1 108 ? 13.482 -2.128 19.871 1.00 66.19 108 LEU A CA 1
ATOM 873 C C . LEU A 1 108 ? 13.817 -0.676 20.245 1.00 66.19 108 LEU A C 1
ATOM 875 O O . LEU A 1 108 ? 13.012 -0.018 20.903 1.00 66.19 108 LEU A O 1
ATOM 879 N N . ILE A 1 109 ? 14.962 -0.151 19.791 1.00 67.31 109 ILE A N 1
ATOM 880 C CA . ILE A 1 109 ? 15.329 1.260 20.006 1.00 67.31 109 ILE A CA 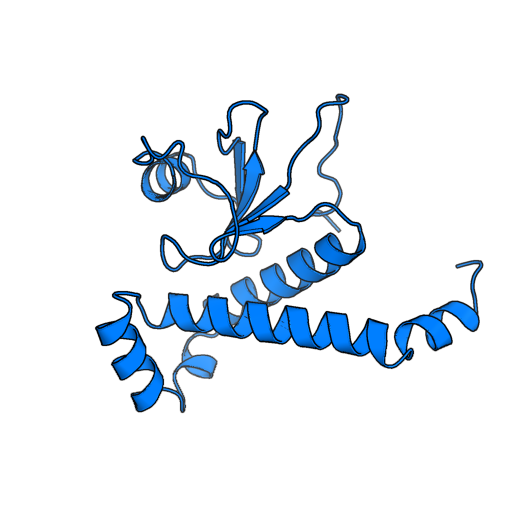1
ATOM 881 C C . ILE A 1 109 ? 14.316 2.184 19.323 1.00 67.31 109 ILE A C 1
ATOM 883 O O . ILE A 1 109 ? 13.849 3.147 19.931 1.00 67.31 109 ILE A O 1
ATOM 887 N N . LEU A 1 110 ? 13.935 1.878 18.078 1.00 69.62 110 LEU A N 1
ATOM 888 C CA . LEU A 1 110 ? 12.920 2.652 17.368 1.00 69.62 110 LEU A CA 1
ATOM 889 C C . LEU A 1 110 ? 11.561 2.563 18.067 1.00 69.62 110 LEU A C 1
ATOM 891 O O . LEU A 1 110 ? 10.950 3.602 18.278 1.00 69.62 110 LEU A O 1
ATOM 895 N N . CYS A 1 111 ? 11.119 1.377 18.497 1.00 69.12 111 CYS A N 1
ATOM 896 C CA . CYS A 1 111 ? 9.879 1.203 19.261 1.00 69.12 111 CYS A CA 1
ATOM 897 C C . CYS A 1 111 ? 9.818 2.129 20.477 1.00 69.12 111 CYS A C 1
ATOM 899 O O . CYS A 1 111 ? 8.793 2.767 20.707 1.00 69.12 111 CYS A O 1
ATOM 901 N N . HIS A 1 112 ? 10.923 2.232 21.223 1.00 67.81 112 HIS A N 1
ATOM 902 C CA . HIS A 1 112 ? 11.013 3.114 22.383 1.00 67.81 112 HIS A CA 1
ATOM 903 C C . HIS A 1 112 ? 10.968 4.598 21.992 1.00 67.81 112 HIS A C 1
ATOM 905 O O . HIS A 1 112 ? 10.299 5.386 22.651 1.00 67.81 112 HIS A O 1
ATOM 911 N N . PHE A 1 113 ? 11.645 4.976 20.904 1.00 70.38 113 PHE A N 1
ATOM 912 C CA . PHE A 1 113 ? 11.734 6.368 20.460 1.00 70.38 113 PHE A CA 1
ATOM 913 C C . PHE A 1 113 ? 10.444 6.890 19.805 1.00 70.38 113 PHE A C 1
ATOM 915 O O . PHE A 1 113 ? 10.084 8.044 20.010 1.00 70.38 113 PHE A O 1
ATOM 922 N N . VAL A 1 114 ? 9.743 6.056 19.026 1.00 66.50 114 VAL A N 1
ATOM 923 C CA . VAL A 1 114 ? 8.529 6.451 18.281 1.00 66.50 114 VAL A CA 1
ATOM 924 C C . VAL A 1 114 ? 7.219 5.978 18.919 1.00 66.50 114 VAL A C 1
ATOM 926 O O . VAL A 1 114 ? 6.159 6.222 18.355 1.00 66.50 114 VAL A O 1
ATOM 929 N N . ASN A 1 115 ? 7.268 5.317 20.083 1.00 68.56 115 ASN A N 1
ATOM 930 C CA . ASN A 1 115 ? 6.100 4.764 20.784 1.00 68.56 115 ASN A CA 1
ATOM 931 C C . ASN A 1 115 ? 5.197 3.904 19.869 1.00 68.56 115 ASN A C 1
ATOM 933 O O . ASN A 1 115 ? 3.972 4.015 19.864 1.00 68.56 115 ASN A O 1
ATOM 937 N N . LEU A 1 116 ? 5.823 3.050 19.052 1.00 69.88 116 LEU A N 1
ATOM 938 C CA . LEU A 1 116 ? 5.144 2.108 18.159 1.00 69.88 116 LEU A CA 1
ATOM 939 C C . LEU A 1 116 ? 5.594 0.680 18.458 1.00 69.88 116 LEU A C 1
ATOM 941 O O . LEU A 1 116 ? 6.749 0.438 18.805 1.00 69.88 116 LEU A O 1
ATOM 945 N N . ASN A 1 117 ? 4.695 -0.289 18.278 1.00 75.25 117 ASN A N 1
ATOM 946 C CA . ASN A 1 117 ? 5.062 -1.698 18.385 1.00 75.25 117 ASN A CA 1
ATOM 947 C C . ASN A 1 117 ? 5.934 -2.149 17.194 1.00 75.25 117 ASN A C 1
ATOM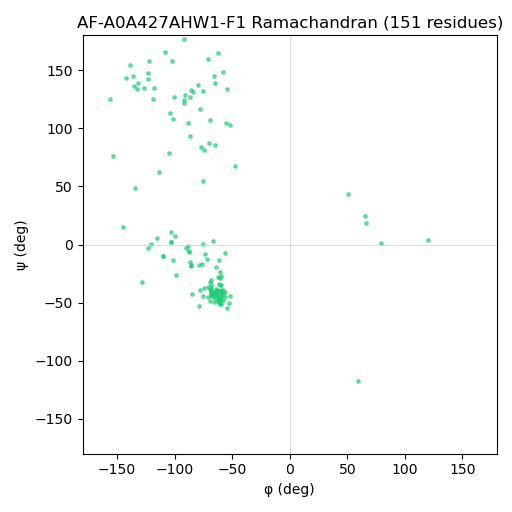 949 O O . ASN A 1 117 ? 5.970 -1.516 16.137 1.00 75.25 117 ASN A O 1
ATOM 953 N N . SER A 1 118 ? 6.666 -3.247 17.379 1.00 74.00 118 SER A N 1
ATOM 954 C CA . SER A 1 118 ? 7.641 -3.745 16.400 1.00 74.00 118 SER A CA 1
ATOM 955 C C . SER A 1 118 ? 7.005 -4.119 15.059 1.00 74.00 118 SER A C 1
ATOM 957 O O . SER A 1 118 ? 7.604 -3.882 14.010 1.00 74.00 118 SER A O 1
ATOM 959 N N . THR A 1 119 ? 5.773 -4.632 15.082 1.00 77.25 119 THR A N 1
ATOM 960 C CA . THR A 1 119 ? 5.005 -4.976 13.880 1.00 77.25 119 THR A CA 1
ATOM 961 C C . THR A 1 119 ? 4.654 -3.728 13.067 1.00 77.25 119 THR A C 1
ATOM 963 O O . THR A 1 119 ? 4.835 -3.727 11.852 1.00 77.25 119 THR A O 1
ATOM 966 N N . SER A 1 120 ? 4.266 -2.627 13.725 1.00 75.19 120 SER A N 1
ATOM 967 C CA . SER A 1 120 ? 4.022 -1.328 13.079 1.00 75.19 120 SER A CA 1
ATOM 968 C C . SER A 1 120 ? 5.206 -0.881 12.236 1.00 75.19 120 SER A C 1
ATOM 970 O O . SER A 1 120 ? 5.069 -0.497 11.077 1.00 75.19 120 SER A O 1
ATOM 972 N N . ILE A 1 121 ? 6.392 -0.919 12.844 1.00 75.56 121 ILE A N 1
ATOM 973 C CA . ILE A 1 121 ? 7.610 -0.407 12.224 1.00 75.56 121 ILE A CA 1
ATOM 974 C C . ILE A 1 121 ? 7.997 -1.291 11.041 1.00 75.56 121 ILE A C 1
ATOM 976 O O . ILE A 1 121 ? 8.490 -0.790 10.028 1.00 75.56 121 ILE A O 1
ATOM 980 N N . LEU A 1 122 ? 7.743 -2.595 11.144 1.00 79.19 122 LEU A N 1
ATOM 981 C CA . LEU A 1 122 ? 7.972 -3.520 10.051 1.00 79.19 122 LEU A CA 1
ATOM 982 C C . LEU A 1 122 ? 7.038 -3.243 8.866 1.00 79.19 122 LEU A C 1
ATOM 984 O O . LEU A 1 122 ? 7.527 -3.176 7.741 1.00 79.19 122 LEU A O 1
ATOM 988 N N . TYR A 1 123 ? 5.743 -2.994 9.092 1.00 80.31 123 TYR A N 1
ATOM 989 C CA . TYR A 1 123 ? 4.835 -2.601 8.008 1.00 80.31 123 TYR A CA 1
ATOM 990 C C . TYR A 1 123 ? 5.275 -1.300 7.328 1.00 80.31 123 TYR A C 1
ATOM 992 O O . TYR A 1 123 ? 5.317 -1.247 6.102 1.00 80.31 123 TYR A O 1
ATOM 1000 N N . ILE A 1 124 ? 5.676 -0.280 8.096 1.00 77.81 124 ILE A N 1
ATOM 1001 C CA . ILE A 1 124 ? 6.169 0.994 7.541 1.00 77.81 124 ILE A CA 1
ATOM 1002 C C . ILE A 1 124 ? 7.400 0.768 6.657 1.00 77.81 124 ILE A C 1
ATOM 1004 O O . ILE A 1 124 ? 7.500 1.333 5.569 1.00 77.81 124 ILE A O 1
ATOM 1008 N N . ARG A 1 125 ? 8.353 -0.053 7.113 1.00 81.12 125 ARG A N 1
ATOM 1009 C CA . ARG A 1 125 ? 9.550 -0.389 6.329 1.00 81.12 125 ARG A CA 1
ATOM 1010 C C . ARG A 1 125 ? 9.193 -1.143 5.058 1.00 81.12 125 ARG A C 1
ATOM 1012 O O . ARG A 1 125 ? 9.627 -0.738 3.989 1.00 81.12 125 ARG A O 1
ATOM 1019 N N . MET A 1 126 ? 8.342 -2.160 5.163 1.00 84.06 126 MET A N 1
ATOM 1020 C CA . MET A 1 126 ? 7.890 -2.907 3.995 1.00 84.06 126 MET A CA 1
ATOM 1021 C C . MET A 1 126 ? 7.183 -2.017 2.977 1.00 84.06 126 MET A C 1
ATOM 1023 O O . MET A 1 126 ? 7.418 -2.179 1.786 1.00 84.06 126 MET A O 1
ATOM 1027 N N . TYR A 1 127 ? 6.351 -1.071 3.420 1.00 83.25 127 TYR A N 1
ATOM 1028 C CA . TYR A 1 127 ? 5.726 -0.121 2.505 1.00 83.25 127 TYR A CA 1
ATOM 1029 C C . TYR A 1 127 ? 6.776 0.693 1.748 1.00 83.25 127 TYR A C 1
ATOM 1031 O O . TYR A 1 127 ? 6.721 0.795 0.527 1.00 83.25 127 TYR A O 1
ATOM 1039 N N . LYS A 1 128 ? 7.769 1.235 2.465 1.00 84.31 128 LYS A N 1
ATOM 1040 C CA . LYS A 1 128 ? 8.865 1.994 1.850 1.00 84.31 128 LYS A CA 1
ATOM 1041 C C . LYS A 1 128 ? 9.649 1.151 0.845 1.00 84.31 128 LYS A C 1
ATOM 1043 O O . LYS A 1 128 ? 9.982 1.659 -0.222 1.00 84.31 128 LYS A O 1
ATOM 1048 N N . ASP A 1 129 ? 9.902 -0.117 1.160 1.00 88.69 129 ASP A N 1
ATOM 1049 C CA . ASP A 1 129 ? 10.599 -1.045 0.266 1.00 88.69 129 ASP A CA 1
ATOM 1050 C C . ASP A 1 129 ? 9.763 -1.360 -0.982 1.00 88.69 129 ASP A C 1
ATOM 1052 O O . ASP A 1 129 ? 10.286 -1.346 -2.096 1.00 88.69 129 ASP A O 1
ATOM 1056 N N . VAL A 1 130 ? 8.454 -1.581 -0.818 1.00 88.50 130 VAL A N 1
ATOM 1057 C CA . VAL A 1 130 ? 7.510 -1.774 -1.928 1.00 88.50 130 VAL A CA 1
ATOM 1058 C C . VAL A 1 130 ? 7.482 -0.538 -2.825 1.00 88.50 130 VAL A C 1
ATOM 1060 O O . VAL A 1 130 ? 7.670 -0.669 -4.035 1.00 88.50 130 VAL A O 1
ATOM 1063 N N . ARG A 1 131 ? 7.323 0.657 -2.246 1.00 87.75 131 ARG A N 1
ATOM 1064 C CA . ARG A 1 131 ? 7.315 1.919 -2.989 1.00 87.75 131 ARG A CA 1
ATOM 1065 C C . ARG A 1 131 ? 8.611 2.111 -3.768 1.00 87.75 131 ARG A C 1
ATOM 1067 O O . ARG A 1 131 ? 8.578 2.385 -4.963 1.00 87.75 131 ARG A O 1
ATOM 1074 N N . ALA A 1 132 ? 9.753 1.898 -3.115 1.00 90.50 132 ALA A N 1
ATOM 1075 C CA . ALA A 1 132 ? 11.064 2.016 -3.742 1.00 90.50 132 ALA A CA 1
ATOM 1076 C C . ALA A 1 132 ? 11.257 1.010 -4.888 1.00 90.50 132 ALA A C 1
ATOM 1078 O O . ALA A 1 132 ? 11.808 1.370 -5.928 1.00 90.50 132 ALA A O 1
ATOM 1079 N N . ALA A 1 133 ? 10.790 -0.232 -4.726 1.00 90.75 133 ALA A N 1
ATOM 1080 C CA . ALA A 1 133 ? 10.857 -1.252 -5.768 1.00 90.75 133 ALA A CA 1
ATOM 1081 C C . ALA A 1 133 ? 9.974 -0.896 -6.974 1.00 90.75 133 ALA A C 1
ATOM 1083 O O . ALA A 1 133 ? 10.430 -0.977 -8.116 1.00 90.75 133 ALA A O 1
ATOM 1084 N N . VAL A 1 134 ? 8.738 -0.448 -6.733 1.00 88.25 134 VAL A N 1
ATOM 1085 C CA . VAL A 1 134 ? 7.829 0.007 -7.793 1.00 88.25 134 VAL A CA 1
ATOM 1086 C C . VAL A 1 134 ? 8.428 1.206 -8.526 1.00 88.25 134 VAL A C 1
ATOM 1088 O O . VAL A 1 134 ? 8.502 1.192 -9.757 1.00 88.25 134 VAL A O 1
ATOM 1091 N N . ASP A 1 135 ? 8.917 2.210 -7.799 1.00 90.06 135 ASP A N 1
ATOM 1092 C CA . ASP A 1 135 ? 9.557 3.390 -8.381 1.00 90.06 135 ASP A CA 1
ATOM 1093 C C . ASP A 1 135 ? 10.790 3.015 -9.216 1.00 90.06 135 ASP A C 1
ATOM 1095 O O . ASP A 1 135 ? 11.005 3.578 -10.294 1.00 90.06 135 ASP A O 1
ATOM 1099 N N . LEU A 1 136 ? 11.585 2.041 -8.759 1.00 91.75 136 LEU A N 1
ATOM 1100 C CA . LEU A 1 136 ? 12.755 1.551 -9.483 1.00 91.75 136 LEU A CA 1
ATOM 1101 C C . LEU A 1 136 ? 12.366 0.930 -10.827 1.00 91.75 136 LEU A C 1
ATOM 1103 O O . LEU A 1 136 ? 12.911 1.356 -11.842 1.00 91.75 136 LEU A O 1
ATOM 1107 N N . CYS A 1 137 ? 11.385 0.020 -10.858 1.00 87.94 137 CYS A N 1
ATOM 1108 C CA . CYS A 1 137 ? 10.914 -0.614 -12.098 1.00 87.94 137 CYS A CA 1
ATOM 1109 C C . CYS A 1 137 ? 10.353 0.394 -13.117 1.00 87.94 137 CYS A C 1
ATOM 1111 O O . CYS A 1 137 ? 10.387 0.173 -14.332 1.00 87.94 137 CYS A O 1
ATOM 1113 N N . HIS A 1 138 ? 9.814 1.519 -12.638 1.00 88.69 138 HIS A N 1
ATOM 1114 C CA . HIS A 1 138 ? 9.378 2.606 -13.511 1.00 88.69 138 HIS A CA 1
ATOM 1115 C C . HIS A 1 138 ? 10.555 3.451 -14.001 1.00 88.69 138 HIS A C 1
ATOM 1117 O O . HIS A 1 138 ? 10.557 3.878 -15.163 1.00 88.69 138 HIS A O 1
ATOM 1123 N N . ARG A 1 139 ? 11.542 3.715 -13.139 1.00 91.56 139 ARG A N 1
ATOM 1124 C CA . ARG A 1 139 ? 12.689 4.587 -13.420 1.00 91.56 139 ARG A CA 1
ATOM 1125 C C . ARG A 1 139 ? 13.724 3.930 -14.325 1.00 91.56 139 ARG A C 1
ATOM 1127 O O . ARG A 1 139 ? 14.198 4.583 -15.248 1.00 91.56 139 ARG A O 1
ATOM 1134 N N . ASP A 1 140 ? 14.057 2.669 -14.073 1.00 92.88 140 ASP A N 1
ATOM 1135 C CA . ASP A 1 140 ? 15.056 1.914 -14.838 1.00 92.88 140 ASP A CA 1
ATOM 1136 C C . ASP A 1 140 ? 14.573 1.543 -16.254 1.00 92.88 140 ASP A C 1
ATOM 1138 O O . ASP A 1 140 ? 15.363 1.163 -17.116 1.00 92.88 140 ASP A O 1
ATOM 1142 N N . GLY A 1 141 ? 13.272 1.701 -16.512 1.00 89.31 141 GLY A N 1
ATOM 1143 C CA . GLY A 1 141 ? 12.653 1.465 -17.808 1.00 89.31 141 GLY A CA 1
ATOM 1144 C C . GLY A 1 141 ? 12.397 -0.007 -18.121 1.00 89.31 141 GLY A C 1
ATOM 1145 O O . GLY A 1 141 ? 11.844 -0.283 -19.184 1.00 89.31 141 GLY A O 1
ATOM 1146 N N . THR A 1 142 ? 12.718 -0.940 -17.219 1.00 90.12 142 THR A N 1
ATOM 1147 C CA . THR A 1 142 ? 12.489 -2.383 -17.408 1.00 90.12 142 THR A CA 1
ATOM 1148 C C . THR A 1 142 ? 11.019 -2.678 -17.696 1.00 90.12 142 THR A C 1
ATOM 1150 O O . THR A 1 142 ? 10.702 -3.374 -18.663 1.00 90.12 142 THR A O 1
ATOM 1153 N N . LEU A 1 143 ? 10.105 -2.059 -16.940 1.00 88.69 143 LEU A N 1
ATOM 1154 C CA . LEU A 1 143 ? 8.666 -2.178 -17.167 1.00 88.69 143 LEU A CA 1
ATOM 1155 C C . LEU A 1 143 ? 8.268 -1.643 -18.551 1.00 88.69 143 LEU A C 1
ATOM 1157 O O . LEU A 1 143 ? 7.537 -2.299 -19.291 1.00 88.69 143 LEU A O 1
ATOM 1161 N N . LYS A 1 144 ? 8.796 -0.473 -18.932 1.00 92.06 144 LYS A N 1
ATOM 1162 C CA . LYS A 1 144 ? 8.485 0.176 -20.216 1.00 92.06 144 LYS A CA 1
ATOM 1163 C C . LYS A 1 144 ? 8.964 -0.661 -21.403 1.00 92.06 144 LYS A C 1
ATOM 1165 O O . LYS A 1 144 ? 8.238 -0.804 -22.380 1.00 92.06 144 LYS A O 1
ATOM 1170 N N . GLN A 1 145 ? 10.157 -1.247 -21.303 1.00 93.81 145 GLN A N 1
ATOM 1171 C CA . GLN A 1 145 ? 10.712 -2.141 -22.322 1.00 93.81 145 GLN A CA 1
ATOM 1172 C C . GLN A 1 145 ? 9.871 -3.408 -22.486 1.00 93.81 145 GLN A C 1
ATOM 1174 O O . GLN A 1 145 ? 9.696 -3.879 -23.606 1.00 93.81 145 GLN A O 1
ATOM 1179 N N . MET A 1 146 ? 9.342 -3.959 -21.390 1.00 91.94 146 MET A N 1
ATOM 1180 C CA . MET A 1 146 ? 8.472 -5.134 -21.447 1.00 91.94 146 MET A CA 1
ATOM 1181 C C . MET A 1 146 ? 7.128 -4.825 -22.107 1.00 91.94 146 MET A C 1
ATOM 1183 O O . MET A 1 146 ? 6.711 -5.590 -22.971 1.00 91.94 146 MET A O 1
ATOM 1187 N N . VAL A 1 147 ? 6.498 -3.696 -21.771 1.00 91.19 147 VAL A N 1
ATOM 1188 C CA . VAL A 1 147 ? 5.250 -3.247 -22.419 1.00 91.19 147 VAL A CA 1
ATOM 1189 C C . VAL A 1 147 ? 5.472 -2.958 -23.907 1.00 91.19 147 VAL A C 1
ATOM 1191 O O . VAL A 1 147 ? 4.659 -3.336 -24.742 1.00 91.19 147 VAL A O 1
ATOM 1194 N N . ALA A 1 148 ? 6.611 -2.363 -24.273 1.00 94.56 148 ALA A N 1
ATOM 1195 C CA . ALA A 1 148 ? 6.933 -2.053 -25.666 1.00 94.56 148 ALA A CA 1
ATOM 1196 C C . ALA A 1 148 ? 7.090 -3.291 -26.571 1.00 94.56 148 ALA A C 1
ATOM 1198 O O . ALA A 1 148 ? 6.994 -3.154 -27.789 1.00 94.56 148 ALA A O 1
ATOM 1199 N N . LYS A 1 149 ? 7.327 -4.489 -26.010 1.00 96.12 149 LYS A N 1
ATOM 1200 C CA . LYS A 1 149 ? 7.403 -5.738 -26.792 1.00 96.12 149 LYS A CA 1
ATOM 1201 C C . LYS A 1 149 ? 6.054 -6.147 -27.381 1.00 96.12 149 LYS A C 1
ATOM 1203 O O . LYS A 1 149 ? 6.041 -6.785 -28.428 1.00 96.12 149 LYS A O 1
ATOM 1208 N N . ASP A 1 150 ? 4.957 -5.810 -26.709 1.00 94.69 150 ASP A N 1
ATOM 1209 C CA . ASP A 1 150 ? 3.595 -6.143 -27.130 1.00 94.69 150 ASP A CA 1
ATOM 1210 C C . ASP A 1 150 ? 2.596 -5.114 -26.563 1.00 94.69 150 ASP A C 1
ATOM 1212 O O . ASP A 1 150 ? 1.913 -5.382 -25.574 1.00 94.69 150 ASP A O 1
ATOM 1216 N N . PRO A 1 151 ? 2.531 -3.899 -27.138 1.00 90.19 151 PRO A N 1
ATOM 1217 C CA . PRO A 1 151 ? 1.724 -2.807 -26.591 1.00 90.19 151 PRO A CA 1
ATOM 1218 C C . PRO A 1 151 ? 0.210 -2.987 -26.792 1.00 90.19 151 PRO A C 1
ATOM 1220 O O . PRO A 1 151 ? -0.563 -2.179 -26.285 1.00 90.19 151 PRO A O 1
ATOM 1223 N N . GLY A 1 152 ? -0.218 -3.988 -27.570 1.00 90.75 152 GLY A N 1
ATOM 1224 C CA . GLY A 1 152 ? -1.631 -4.265 -27.849 1.00 90.75 152 GLY A CA 1
ATOM 1225 C C . GLY A 1 152 ? -2.296 -5.222 -26.856 1.00 90.75 152 GLY A C 1
ATOM 1226 O O . GLY A 1 152 ? -3.488 -5.495 -27.004 1.00 90.75 152 GLY A O 1
ATOM 1227 N N . ARG A 1 153 ? -1.536 -5.745 -25.890 1.00 80.75 153 ARG A N 1
ATOM 1228 C CA . ARG A 1 153 ? -1.976 -6.702 -24.873 1.00 80.75 153 ARG A CA 1
ATOM 1229 C C . ARG A 1 153 ? -2.257 -6.025 -23.535 1.00 80.75 153 ARG A C 1
ATOM 1231 O O . ARG A 1 153 ? -3.227 -6.469 -22.880 1.00 80.75 153 ARG A O 1
#

Sequence (153 aa):
MAILMLQCESFTLVVFLLQLTISGKLFVFQMDRHKYVKVAYHGFREMSKEEKVSTYGNTLVRDSFDEPDYALIDTLFSLAEAYLFAQLVDFMDKNPAKFTSGVEYVLLILCHFVNLNSTSILYIRMYKDVRAAVDLCHRDGTLKQMVAKDPGR

Radius of gyration: 17.14 Å; Cα contacts (8 Å, |Δi|>4): 156; chains: 1; bounding box: 40×33×50 Å

Mean predicted aligned error: 9.59 Å

InterPro domains:
  IPR008380 HAD-superfamily hydrolase, subfamily IG, 5'-nucleotidase [PF05761] (28-152)
  IPR008380 HAD-superfamily hydrolase, subfamily IG, 5'-nucleotidase [PTHR12103] (29-152)
  IPR036412 HAD-like superfamily [SSF56784] (28-153)

Solvent-accessible surface area (backbone atoms only — not comparable to full-atom values): 9088 Å² total; per-residue (Å²): 138,76,82,85,64,74,75,75,87,57,103,60,87,66,53,32,37,37,38,49,55,94,75,47,60,55,34,48,31,37,33,47,98,83,70,46,77,76,46,43,20,48,35,85,44,74,56,52,72,67,56,45,37,73,74,58,57,77,56,85,62,81,65,75,89,42,74,91,41,28,44,76,43,86,46,78,67,41,46,54,52,52,52,55,49,26,52,50,45,47,49,42,74,75,38,54,77,75,71,63,73,85,49,59,71,67,44,52,52,44,24,69,74,68,77,42,55,64,64,21,57,49,52,42,49,51,50,53,51,51,52,52,50,55,51,43,40,64,71,77,35,58,54,57,56,57,44,67,76,55,78,90,116

Foldseek 3Di:
DPPPPPPPPDPAPWWWKWFQADALFIWTFTAHPVRDTPWIDRLNHTDDPVRSCVRPVPPCPPDDCDPPGMDTPPDPLSVVLVNVLSVVRVVCVVCVVVVPPDCPPVLVVVCVVVVHDSSSVVSNVVSVVSVVVSVCCVVVCVVVVVCVVPVPD

pLDDT: mean 72.69, std 16.26, range [28.64, 96.12]

Organism: Ensete ventricosum (NCBI:txid4639)

Secondary structure (DSSP, 8-state):
--SS-----S-----EEEE-SSSSS-EEEEE-TT--EEEEEETTEEPPHHHHHHHHSS--------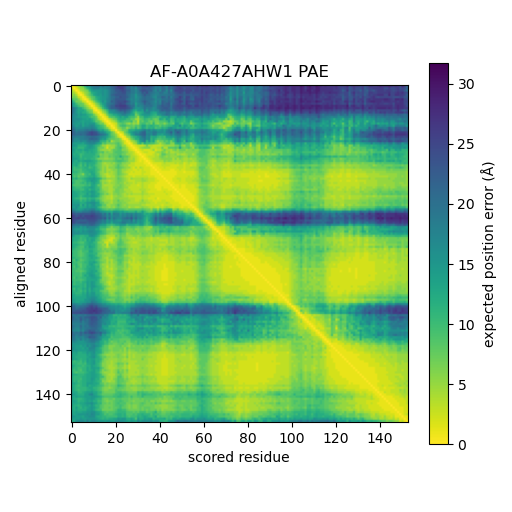TTTEEEE-SHHHHHHHHHHHHHHHHHHH-GGGTSSS-HHHHHHHHHHHT--HHHHHHHHHHHHHHHHHHHHHHSSHHHHHHHT-TT-